Protein 1OZ9 (pdb70)

B-factor: mean 22.07, std 7.35, range [11.69, 67.22]

Secondary structure (DSSP, 8-state):
--EEEEEESS-SS-HHHHHHHHHHHHHHTT--SEEEEE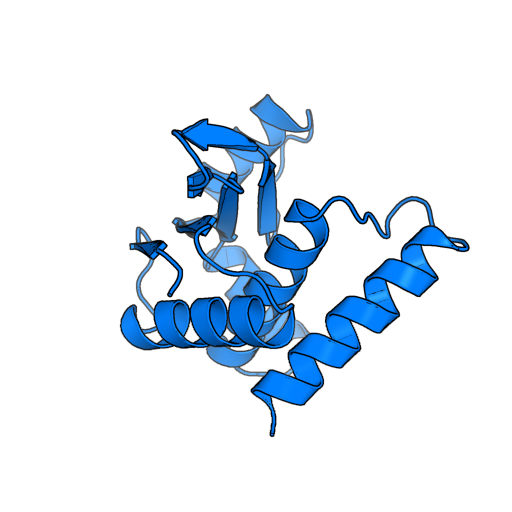EEE-HHHHHHHHHHHHS--S--SEEEEE---EETTEEEEEEEEEEHHHHHHHHHHHTS-HHHHHHHHHHHHHHHHTT--STT-HHHHHHHHHHHHHHHHHHH-

Radius of gyration: 14.47 Å; Cα contacts (8 Å, |Δi|>4): 247; chains: 1; bounding box: 37×35×36 Å

Nearest PDB structures (foldseek):
  1oz9-assembly1_A  TM=1.007E+00  e=1.872E-28  Aquifex aeolicus
  7y7o-assembly1_A  TM=8.730E-01  e=7.961E-13  Staphylococcus aureus subsp. aureus Mu50
  1xm5-assembly1_A  TM=8.490E-01  e=1.572E-11  Escherichia coli
  1tvi-assembly1_A  TM=6.461E-01  e=2.862E-09  Thermotoga maritima
  1xax-assembly1_A  TM=6.022E-01  e=2.686E-09  Haemophilus influenzae

Sequence (141 aa):
KNRVLVKLKKRKVRKDKIEKWAELALSALGLNNVELSVYITDDQEIRELNKTYRKKDKPTDVLSFPMGEEFGGYKILGDVVISQDTAERQARELGHSLEEEVKRLIVHGIVHLLGYDHEKGGEEEKKFRELENYVLSKLSK

InterPro domains:
  IPR002036 Endoribonuclease YbeY [MF_00009] (12-150)
  IPR002036 Endoribonuclease YbeY [PF02130] (16-146)
  IPR002036 Endoribonuclease YbeY [PTHR46986] (12-147)
  IPR002036 Endoribonuclease YbeY [TIGR00043] (17-147)
  IPR020549 Endoribonuclease YbeY, conserved site [PS01306] (115-125)
  IPR023091 Metalloprotease catalytic domain superfamily, predicted [G3DSA:3.40.390.30] (1-150)

CATH classification: 3.40.390.30

Structure (mmCIF, N/CA/C/O backbone):
data_1OZ9
#
_entry.id   1OZ9
#
_cell.length_a   58.018
_cell.length_b   58.018
_cell.length_c   110.255
_cell.angle_alpha   90.00
_cell.angle_beta   90.00
_cell.angle_gamma   90.00
#
_symmetry.space_group_name_H-M   'P 43 21 2'
#
loop_
_entity.id
_entity.type
_entity.pdbx_description
1 polymer 'Hypothetical protein AQ_1354'
2 water water
#
loop_
_atom_site.group_PDB
_atom_site.id
_atom_site.type_symbol
_atom_site.label_atom_id
_atom_site.label_alt_id
_atom_site.label_comp_id
_atom_site.label_asym_id
_atom_site.label_entity_id
_atom_site.label_seq_id
_atom_site.pdbx_PDB_ins_code
_atom_site.Cartn_x
_atom_site.Cartn_y
_atom_site.Cartn_z
_atom_site.occupancy
_atom_site.B_iso_or_equiv
_atom_site.auth_seq_id
_atom_site.auth_comp_id
_atom_site.auth_asym_id
_atom_site.auth_atom_id
_atom_site.pdbx_PDB_model_num
ATOM 1 N N . LYS A 1 8 ? 29.876 18.679 35.785 1.00 24.83 8 LYS A N 1
ATOM 2 C CA . LYS A 1 8 ? 30.358 19.812 36.660 1.00 25.18 8 LYS A CA 1
ATOM 3 C C . LYS A 1 8 ? 31.763 20.251 36.280 1.00 22.62 8 LYS A C 1
ATOM 4 O O . LYS A 1 8 ? 31.927 21.259 35.618 1.00 22.23 8 LYS A O 1
ATOM 10 N N . ASN A 1 9 ? 32.755 19.480 36.694 1.00 21.21 9 ASN A N 1
ATOM 11 C CA . ASN A 1 9 ? 34.142 19.698 36.287 1.00 19.79 9 ASN A CA 1
ATOM 12 C C . ASN A 1 9 ? 34.670 18.438 35.639 1.00 19.72 9 ASN A C 1
ATOM 13 O O . ASN A 1 9 ? 34.084 17.365 35.764 1.00 19.78 9 ASN A O 1
ATOM 18 N N . ARG A 1 10 ? 35.769 18.554 34.925 1.00 18.60 10 ARG A N 1
ATOM 19 C CA . ARG A 1 10 ? 36.274 17.360 34.243 1.00 18.61 10 ARG A CA 1
ATOM 20 C C . ARG A 1 10 ? 37.573 17.031 34.883 1.00 18.20 10 ARG A C 1
ATOM 21 O O . ARG A 1 10 ? 38.549 17.782 34.730 1.00 17.47 10 ARG A O 1
ATOM 29 N N . VAL A 1 11 ? 37.582 15.972 35.686 1.00 17.81 11 VAL A N 1
ATOM 30 C CA . VAL A 1 11 ? 38.805 15.553 36.347 1.00 18.22 11 VAL A CA 1
ATOM 31 C C . VAL A 1 11 ? 39.362 14.351 35.591 1.00 18.76 11 VAL A C 1
ATOM 32 O O . VAL A 1 11 ? 38.658 13.347 35.411 1.00 17.84 11 VAL A O 1
ATOM 36 N N . LEU A 1 12 ? 40.589 14.473 35.100 1.00 18.36 12 LEU A N 1
ATOM 37 C CA . LEU A 1 12 ? 41.247 13.417 34.327 1.00 19.10 12 LEU A CA 1
ATOM 38 C C . LEU A 1 12 ? 42.373 12.816 35.144 1.00 18.91 12 LEU A C 1
ATOM 39 O O . LEU A 1 12 ? 43.397 13.464 35.371 1.00 19.10 12 LEU A O 1
ATOM 44 N N . VAL A 1 13 ? 42.220 11.577 35.560 1.00 17.86 13 VAL A N 1
ATOM 45 C CA . VAL A 1 13 ? 43.241 10.991 36.407 1.00 18.44 13 VAL A CA 1
ATOM 46 C C . VAL A 1 13 ? 44.034 9.988 35.607 1.00 19.21 13 VAL A C 1
ATOM 47 O O . VAL A 1 13 ? 43.439 9.119 34.943 1.00 18.30 13 VAL A O 1
ATOM 51 N N . LYS A 1 14 ? 45.353 10.085 35.670 1.00 18.96 14 LYS A N 1
ATOM 52 C CA . LYS A 1 14 ? 46.209 9.110 34.971 1.00 21.23 14 LYS A CA 1
ATOM 53 C C . LYS A 1 14 ? 47.154 8.476 35.967 1.00 20.95 14 LYS A C 1
ATOM 54 O O . LYS A 1 14 ? 47.834 9.197 36.703 1.00 19.71 14 LYS A O 1
ATOM 60 N N . LEU A 1 15 ? 47.198 7.145 36.009 1.00 20.03 15 LEU A N 1
ATOM 61 C CA . LEU A 1 15 ? 48.049 6.473 36.998 1.00 20.77 15 LEU A CA 1
ATOM 62 C C . LEU A 1 15 ? 49.123 5.632 36.353 1.00 20.74 15 LEU A C 1
ATOM 63 O O . LEU A 1 15 ? 48.822 4.686 35.587 1.00 20.31 15 LEU A O 1
ATOM 68 N N . LYS A 1 16 ? 50.366 5.991 36.633 1.00 19.81 16 LYS A N 1
ATOM 69 C CA . LYS A 1 16 ? 51.497 5.129 36.300 1.00 20.33 16 LYS A CA 1
ATOM 70 C C . LYS A 1 16 ? 51.715 4.251 37.530 1.00 19.46 16 LYS A C 1
ATOM 71 O O . LYS A 1 16 ? 52.068 3.087 37.416 1.00 19.34 16 LYS A O 1
ATOM 77 N N . LYS A 1 17 ? 51.508 4.818 38.714 1.00 19.29 17 LYS A N 1
ATOM 78 C CA . LYS A 1 17 ? 51.618 4.073 39.979 1.00 18.42 17 LYS A CA 1
ATOM 79 C C . LYS A 1 17 ? 50.199 3.931 40.528 1.00 17.79 17 LYS A C 1
ATOM 80 O O . LYS A 1 17 ? 49.429 4.893 40.497 1.00 16.71 17 LYS A O 1
ATOM 86 N N . ARG A 1 18 ? 49.847 2.732 40.993 1.00 17.14 18 ARG A N 1
ATOM 87 C CA . ARG A 1 18 ? 48.449 2.393 41.232 1.00 16.84 18 ARG A CA 1
ATOM 88 C C . ARG A 1 18 ? 47.996 1.879 42.582 1.00 17.33 18 ARG A C 1
ATOM 89 O O . ARG A 1 18 ? 46.971 1.179 42.657 1.00 16.11 18 ARG A O 1
ATOM 97 N N . LYS A 1 19 ? 48.740 2.202 43.640 1.00 17.20 19 LYS A N 1
ATOM 98 C CA . LYS A 1 19 ? 48.404 1.712 44.965 1.00 17.47 19 LYS A CA 1
ATOM 99 C C . LYS A 1 19 ? 47.121 2.332 45.514 1.00 17.60 19 LYS A C 1
ATOM 100 O O . LYS A 1 19 ? 46.416 1.708 46.309 1.00 18.37 19 LYS A O 1
ATOM 106 N N . VAL A 1 20 ? 46.809 3.535 45.060 1.00 16.73 20 VAL A N 1
ATOM 107 C CA . VAL A 1 20 ? 45.583 4.225 45.440 1.00 16.78 20 VAL A CA 1
ATOM 108 C C . VAL A 1 20 ? 44.580 4.161 44.282 1.00 16.36 20 VAL A C 1
ATOM 109 O O . VAL A 1 20 ? 44.908 4.468 43.122 1.00 15.36 20 VAL A O 1
ATOM 113 N N . ARG A 1 21 ? 43.358 3.764 44.598 1.00 15.48 21 ARG A N 1
ATOM 114 C CA . ARG A 1 21 ? 42.306 3.638 43.607 1.00 15.43 21 ARG A CA 1
ATOM 115 C C . ARG A 1 21 ? 42.029 4.887 42.770 1.00 15.24 21 ARG A C 1
ATOM 116 O O . ARG A 1 21 ? 41.953 6.003 43.281 1.00 14.22 21 ARG A O 1
ATOM 124 N N . LYS A 1 22 ? 41.844 4.681 41.473 1.00 14.27 22 LYS A N 1
ATOM 125 C CA . LYS A 1 22 ? 41.589 5.790 40.568 1.00 15.37 22 LYS A CA 1
ATOM 126 C C . LYS A 1 22 ? 40.338 6.582 40.940 1.00 15.78 22 LYS A C 1
ATOM 127 O O . LYS A 1 22 ? 40.326 7.814 40.865 1.00 14.56 22 LYS A O 1
ATOM 133 N N . ASP A 1 23 ? 39.276 5.856 41.292 1.00 16.82 23 ASP A N 1
ATOM 134 C CA . ASP A 1 23 ? 38.025 6.522 41.642 1.00 17.46 23 ASP A CA 1
ATOM 135 C C . ASP A 1 23 ? 38.133 7.349 42.916 1.00 17.46 23 ASP A C 1
ATOM 136 O O . ASP A 1 23 ? 37.419 8.348 43.071 1.00 16.63 23 ASP A O 1
ATOM 141 N N . LYS A 1 24 ? 39.018 6.962 43.825 1.00 17.25 24 LYS A N 1
ATOM 142 C CA . LYS A 1 24 ? 39.188 7.753 45.050 1.00 17.93 24 LYS A CA 1
ATOM 143 C C . LYS A 1 24 ? 39.902 9.073 44.737 1.00 18.42 24 LYS A C 1
ATOM 144 O O . LYS A 1 24 ? 39.538 10.133 45.257 1.00 17.96 24 LYS A O 1
ATOM 150 N N . ILE A 1 25 ? 40.935 8.994 43.902 1.00 17.47 25 ILE A N 1
ATOM 151 C CA . ILE A 1 25 ? 41.664 10.169 43.519 1.00 17.38 25 ILE A CA 1
ATOM 152 C C . ILE A 1 25 ? 40.707 11.087 42.773 1.00 17.56 25 ILE A C 1
ATOM 153 O O . ILE A 1 25 ? 40.705 12.318 42.985 1.00 16.72 25 ILE A O 1
ATOM 158 N N . GLU A 1 26 ? 39.901 10.511 41.890 1.00 17.09 26 GLU A N 1
ATOM 159 C CA . GLU A 1 26 ? 38.973 11.330 41.114 1.00 18.57 26 GLU A CA 1
ATOM 160 C C . GLU A 1 26 ? 37.985 12.065 42.034 1.00 18.49 26 GLU A C 1
ATOM 161 O O . GLU A 1 26 ? 37.750 13.283 41.869 1.00 17.82 26 GLU A O 1
ATOM 167 N N . LYS A 1 27 ? 37.400 11.320 42.978 1.00 18.52 27 LYS A N 1
ATOM 168 C CA . LYS A 1 27 ? 36.462 11.863 43.959 1.00 19.24 27 LYS A CA 1
ATOM 169 C C . LYS A 1 27 ? 37.082 12.987 44.830 1.00 19.43 27 LYS A C 1
ATOM 170 O O . LYS A 1 27 ? 36.457 14.048 44.968 1.00 18.64 27 LYS A O 1
ATOM 176 N N . TRP A 1 28 ? 38.277 12.773 45.395 1.00 17.96 28 TRP A N 1
ATOM 177 C CA . TRP A 1 28 ? 38.947 13.815 46.187 1.00 17.82 28 TRP A CA 1
ATOM 178 C C . TRP A 1 28 ? 39.125 15.078 45.349 1.00 18.39 28 TRP A C 1
ATOM 179 O O . TRP A 1 28 ? 38.847 16.186 45.807 1.00 18.06 28 TRP A O 1
ATOM 190 N N . ALA A 1 29 ? 39.595 14.893 44.119 1.00 17.87 29 ALA A N 1
ATOM 191 C CA . ALA A 1 29 ? 39.807 16.027 43.229 1.00 18.74 29 ALA A CA 1
ATOM 192 C C . ALA A 1 29 ? 38.483 16.750 42.921 1.00 19.17 29 ALA A C 1
ATOM 193 O O . ALA A 1 29 ? 38.439 17.998 42.971 1.00 18.65 29 ALA A O 1
ATOM 195 N N . GLU A 1 30 ? 37.425 15.993 42.619 1.00 18.05 30 GLU A N 1
ATOM 196 C CA . GLU A 1 30 ? 36.117 16.603 42.352 1.00 19.26 30 GLU A CA 1
ATOM 197 C C . GLU A 1 30 ? 35.565 17.316 43.592 1.00 18.17 30 GLU A C 1
ATOM 198 O O . GLU A 1 30 ? 35.016 18.440 43.483 1.00 18.43 30 GLU A O 1
ATOM 204 N N . LEU A 1 31 ? 35.739 16.707 44.765 1.00 15.33 31 LEU A N 1
ATOM 205 C CA . LEU A 1 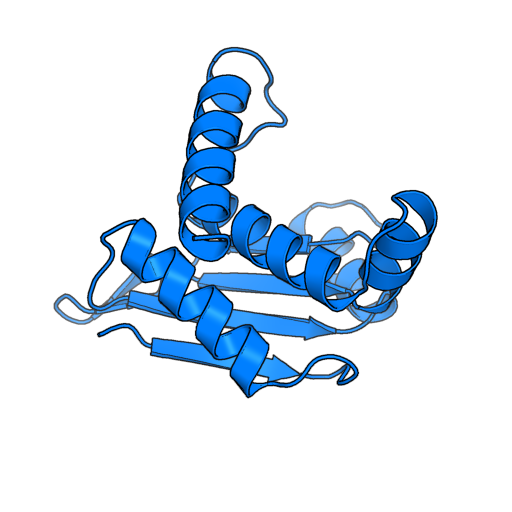31 ? 35.266 17.336 45.978 1.00 15.09 31 LEU A CA 1
ATOM 206 C C . LEU A 1 31 ? 36.045 18.626 46.266 1.00 14.79 31 LEU A C 1
ATOM 207 O O . LEU A 1 31 ? 35.474 19.587 46.752 1.00 14.56 31 LEU A O 1
ATOM 212 N N . ALA A 1 32 ? 37.346 18.609 46.025 1.00 14.92 32 ALA A N 1
ATOM 213 C CA . ALA A 1 32 ? 38.171 19.817 46.239 1.00 16.37 32 ALA A CA 1
ATOM 214 C C . ALA A 1 32 ? 37.727 20.952 45.295 1.00 17.21 32 ALA A C 1
ATOM 215 O O . ALA A 1 32 ? 37.563 22.098 45.727 1.00 17.29 32 ALA A O 1
ATOM 217 N N . LEU A 1 33 ? 37.531 20.625 44.017 1.00 16.84 33 LEU A N 1
ATOM 218 C CA . LEU A 1 33 ? 37.083 21.629 43.055 1.00 17.21 33 LEU A CA 1
ATOM 219 C C . LEU A 1 33 ? 35.739 22.196 43.456 1.00 17.40 33 LEU A C 1
ATOM 220 O O . LEU A 1 33 ? 35.530 23.421 43.383 1.00 17.11 33 LEU A O 1
ATOM 225 N N . SER A 1 34 ? 34.837 21.329 43.922 1.00 16.87 34 SER A N 1
ATOM 226 C CA . SER A 1 34 ? 33.537 21.774 44.397 1.00 17.32 34 SER A CA 1
ATOM 227 C C . SER A 1 34 ? 33.629 22.627 45.667 1.00 16.77 34 SER A C 1
ATOM 228 O O . SER A 1 34 ? 32.890 23.600 45.818 1.00 15.91 34 SER A O 1
ATOM 231 N N . ALA A 1 35 ? 34.528 22.290 46.582 1.00 15.93 35 ALA A N 1
ATOM 232 C CA . ALA A 1 35 ? 34.650 23.076 47.814 1.00 15.17 35 ALA A CA 1
ATOM 233 C C . ALA A 1 35 ? 35.200 24.442 47.439 1.00 15.31 35 ALA A C 1
ATOM 234 O O . ALA A 1 35 ? 34.925 25.448 48.096 1.00 14.84 35 ALA A O 1
ATOM 236 N N . LEU A 1 36 ? 35.941 24.480 46.339 1.00 15.23 36 LEU A N 1
ATOM 237 C CA . LEU A 1 36 ? 36.502 25.734 45.877 1.00 16.72 36 LEU A CA 1
ATOM 238 C C . LEU A 1 36 ? 35.513 26.568 45.016 1.00 17.35 36 LEU A C 1
ATOM 239 O O . LEU A 1 36 ? 35.847 27.658 44.565 1.00 16.79 36 LEU A O 1
ATOM 244 N N . GLY A 1 37 ? 34.321 26.024 44.767 1.00 17.10 37 GLY A N 1
ATOM 245 C CA . GLY A 1 37 ? 33.291 26.732 44.015 1.00 16.63 37 GLY A CA 1
ATOM 246 C C . GLY A 1 37 ? 33.543 26.794 42.513 1.00 16.34 37 GLY A C 1
ATOM 247 O O . GLY A 1 37 ? 32.931 27.598 41.828 1.00 15.80 37 GLY A O 1
ATOM 248 N N . LEU A 1 38 ? 34.417 25.938 42.000 1.00 16.27 38 LEU A N 1
ATOM 249 C CA . LEU A 1 38 ? 34.778 25.985 40.585 1.00 16.51 38 LEU A CA 1
ATOM 250 C C . LEU A 1 38 ? 33.798 25.184 39.775 1.00 17.47 38 LEU A C 1
ATOM 251 O O . LEU A 1 38 ? 33.360 24.132 40.224 1.00 16.29 38 LEU A O 1
ATOM 256 N N . ASN A 1 39 ? 33.474 25.680 38.583 1.00 17.58 39 ASN A N 1
ATOM 257 C CA . ASN A 1 39 ? 32.541 25.003 37.699 1.00 19.48 39 ASN A CA 1
ATOM 258 C C . ASN A 1 39 ? 33.103 25.035 36.279 1.00 18.51 39 ASN A C 1
ATOM 259 O O . ASN A 1 39 ? 33.729 26.016 35.863 1.00 18.70 39 ASN A O 1
ATOM 264 N N . ASN A 1 40 ? 32.878 23.980 35.522 1.00 18.99 40 ASN A N 1
ATOM 265 C CA . ASN A 1 40 ? 33.364 23.943 34.159 1.00 19.65 40 ASN A CA 1
ATOM 266 C C . ASN A 1 40 ? 34.861 24.119 33.940 1.00 18.46 40 ASN A C 1
ATOM 267 O O . ASN A 1 40 ? 35.257 24.834 33.010 1.00 18.16 40 ASN A O 1
ATOM 272 N N . VAL A 1 41 ? 35.681 23.499 34.778 1.00 17.09 41 VAL A N 1
ATOM 273 C CA . VAL A 1 41 ? 37.099 23.544 34.570 1.00 17.34 41 VAL A CA 1
ATOM 274 C C . VAL A 1 41 ? 37.612 22.137 34.386 1.00 16.95 41 VAL A C 1
ATOM 275 O O . VAL A 1 41 ? 36.938 21.164 34.746 1.00 17.16 41 VAL A O 1
ATOM 279 N N . GLU A 1 42 ? 38.798 22.029 33.811 1.00 16.54 42 GLU A N 1
ATOM 280 C CA . GLU A 1 42 ? 39.448 20.735 33.611 1.00 17.43 42 GLU A CA 1
ATOM 281 C C . GLU A 1 42 ? 40.685 20.643 34.483 1.00 17.92 42 GLU A C 1
ATOM 282 O O . GLU A 1 42 ? 41.452 21.603 34.583 1.00 19.02 42 GLU A O 1
ATOM 288 N N . LEU A 1 43 ? 40.873 19.507 35.139 1.00 18.03 43 LEU A N 1
ATOM 289 C CA . LEU A 1 43 ? 42.033 19.317 36.001 1.00 18.98 43 LEU A CA 1
ATOM 290 C C . LEU A 1 43 ? 42.579 17.943 35.695 1.00 19.22 43 LEU A C 1
ATOM 291 O O . LEU A 1 43 ? 41.800 16.987 35.667 1.00 20.04 43 LEU A O 1
ATOM 296 N N . SER A 1 44 ? 43.889 17.835 35.473 1.00 18.52 44 SER A N 1
ATOM 297 C CA . SER A 1 44 ? 44.498 16.527 35.289 1.00 18.72 44 SER A CA 1
ATOM 298 C C . SER A 1 44 ? 45.322 16.175 36.528 1.00 18.73 44 SER A C 1
ATOM 299 O O . SER A 1 44 ? 46.017 17.040 37.080 1.00 17.70 44 SER A O 1
ATOM 302 N N . VAL A 1 45 ? 45.203 14.925 36.982 1.00 18.07 45 VAL A N 1
ATOM 303 C CA . VAL A 1 45 ? 45.995 14.465 38.117 1.00 18.78 45 VAL A CA 1
ATOM 304 C C . VAL A 1 45 ? 46.825 13.264 37.666 1.00 18.73 45 VAL A C 1
ATOM 305 O O . VAL A 1 45 ? 46.266 12.289 37.114 1.00 18.81 45 VAL A O 1
ATOM 309 N N . TYR A 1 46 ? 48.146 13.313 37.852 1.00 17.26 46 TYR A N 1
ATOM 310 C CA . TYR A 1 46 ? 48.992 12.191 37.420 1.00 18.93 46 TYR A CA 1
ATOM 311 C C . TYR A 1 46 ? 49.680 11.608 38.642 1.00 18.78 46 TYR A C 1
ATOM 312 O O . TYR A 1 46 ? 50.286 12.356 39.410 1.00 17.73 46 TYR A O 1
ATOM 321 N N . ILE A 1 47 ? 49.563 10.300 38.855 1.00 17.01 47 ILE A N 1
ATOM 322 C CA . ILE A 1 47 ? 50.309 9.669 39.953 1.00 17.93 47 ILE A CA 1
ATOM 323 C C . ILE A 1 47 ? 51.454 8.879 39.317 1.00 17.11 47 ILE A C 1
ATOM 324 O O . ILE A 1 47 ? 51.225 7.901 38.582 1.00 17.45 47 ILE A O 1
ATOM 329 N N . THR A 1 48 ? 52.688 9.293 39.586 1.00 16.40 48 THR A N 1
ATOM 330 C CA . THR A 1 48 ? 53.822 8.664 38.938 1.00 16.58 48 THR A CA 1
ATOM 331 C C . THR A 1 48 ? 54.893 8.276 39.946 1.00 17.17 48 THR A C 1
ATOM 332 O O . THR A 1 48 ? 54.576 8.080 41.129 1.00 16.81 48 THR A O 1
ATOM 336 N N . ASP A 1 49 ? 56.133 8.138 39.489 1.00 17.52 49 ASP A N 1
ATOM 337 C CA . ASP A 1 49 ? 57.234 7.689 40.356 1.00 17.52 49 ASP A CA 1
ATOM 338 C C . ASP A 1 49 ? 58.311 8.752 40.537 1.00 17.38 49 ASP A C 1
ATOM 339 O O . ASP A 1 49 ? 58.252 9.814 39.928 1.00 16.12 49 ASP A O 1
ATOM 344 N N . ASP A 1 50 ? 59.310 8.452 41.359 1.00 17.37 50 ASP A N 1
ATOM 345 C CA . ASP A 1 50 ? 60.373 9.415 41.642 1.00 18.26 50 ASP A CA 1
ATOM 346 C C . ASP A 1 50 ? 61.193 9.794 40.416 1.00 18.88 50 ASP A C 1
ATOM 347 O O . ASP A 1 50 ? 61.613 10.955 40.275 1.00 17.99 50 ASP A O 1
ATOM 352 N N . GLN A 1 51 ? 61.429 8.827 39.529 1.00 19.11 51 GLN A N 1
ATOM 353 C CA . GLN A 1 51 ? 62.221 9.114 38.345 1.00 20.45 51 GLN A CA 1
ATOM 354 C C . GLN A 1 51 ? 61.512 10.121 37.427 1.00 20.18 51 GLN A C 1
ATOM 355 O O . GLN A 1 51 ? 62.122 11.063 36.926 1.00 19.74 51 GLN A O 1
ATOM 361 N N . GLU A 1 52 ? 60.218 9.949 37.227 1.00 19.91 52 GLU A N 1
ATOM 362 C CA . GLU A 1 52 ? 59.531 10.875 36.347 1.00 20.48 52 GLU A CA 1
ATOM 363 C C . GLU A 1 52 ? 59.396 12.252 36.975 1.00 19.56 52 GLU A C 1
ATOM 364 O O . GLU A 1 52 ? 59.613 13.271 36.310 1.00 19.64 52 GLU A O 1
ATOM 370 N N . ILE A 1 53 ? 59.063 12.302 38.257 1.00 18.40 53 ILE A N 1
ATOM 371 C CA . ILE A 1 53 ? 58.908 13.609 38.872 1.00 17.98 53 ILE A CA 1
ATOM 372 C C . ILE A 1 53 ? 60.255 14.338 38.916 1.00 17.53 53 ILE A C 1
ATOM 373 O O . ILE A 1 53 ? 60.324 15.558 38.806 1.00 16.71 53 ILE A O 1
ATOM 378 N N . ARG A 1 54 ? 61.338 13.579 38.964 1.00 17.66 54 ARG A N 1
ATOM 379 C CA . ARG A 1 54 ? 62.647 14.203 38.982 1.00 18.04 54 ARG A CA 1
ATOM 380 C C . ARG A 1 54 ? 62.924 14.906 37.654 1.00 18.18 54 ARG A C 1
ATOM 381 O O . ARG A 1 54 ? 63.399 16.049 37.634 1.00 18.68 54 ARG A O 1
ATOM 389 N N . GLU A 1 55 ? 62.633 14.239 36.541 1.00 18.02 55 GLU A N 1
ATOM 390 C CA . GLU A 1 55 ? 62.845 14.866 35.242 1.00 18.18 55 GLU A CA 1
ATOM 391 C C . GLU A 1 55 ? 62.016 16.142 35.185 1.00 17.22 55 GLU A C 1
ATOM 392 O O . GLU A 1 55 ? 62.483 17.167 34.705 1.00 17.16 55 GLU A O 1
ATOM 398 N N . LEU A 1 56 ? 60.787 16.071 35.678 1.00 17.10 56 LEU A N 1
ATOM 399 C CA . LEU A 1 56 ? 59.899 17.233 35.666 1.00 16.82 56 LEU A CA 1
ATOM 400 C C . LEU A 1 56 ? 60.460 18.385 36.505 1.00 17.25 56 LEU A C 1
ATOM 401 O O . LEU A 1 56 ? 60.485 19.547 36.061 1.00 17.08 56 LEU A O 1
ATOM 406 N N . ASN A 1 57 ? 60.927 18.052 37.707 1.00 16.74 57 ASN A N 1
ATOM 407 C CA . ASN A 1 57 ? 61.501 19.027 38.624 1.00 16.31 57 ASN A CA 1
ATOM 408 C C . ASN A 1 57 ? 62.715 19.688 37.997 1.00 16.44 57 ASN A C 1
ATOM 409 O O . ASN A 1 57 ? 62.922 20.895 38.121 1.00 16.47 57 ASN A O 1
ATOM 414 N N . LYS A 1 58 ? 63.527 18.888 37.309 1.00 16.61 58 LYS A N 1
ATOM 415 C CA . LYS A 1 58 ? 64.705 19.419 36.640 1.00 16.45 58 LYS A CA 1
ATOM 416 C C . LYS A 1 58 ? 64.322 20.343 35.498 1.00 16.71 58 LYS A C 1
ATOM 417 O O . LYS A 1 58 ? 64.838 21.455 35.369 1.00 16.39 58 LYS A O 1
ATOM 423 N N . THR A 1 59 ? 63.421 19.870 34.651 1.00 16.62 59 THR A N 1
ATOM 424 C CA . THR A 1 59 ? 63.039 20.621 33.465 1.00 17.23 59 THR A CA 1
ATOM 425 C C . THR A 1 59 ? 62.302 21.921 33.798 1.00 17.79 59 THR A C 1
ATOM 426 O O . THR A 1 59 ? 62.619 22.997 33.258 1.00 17.22 59 THR A O 1
ATOM 430 N N . TYR A 1 60 ? 61.354 21.823 34.719 1.00 17.81 60 TYR A N 1
ATOM 431 C CA . TYR A 1 60 ? 60.480 22.945 35.040 1.00 20.01 60 TYR A CA 1
ATOM 432 C C . TYR A 1 60 ? 60.831 23.805 36.261 1.00 20.73 60 TYR A C 1
ATOM 433 O O . TYR A 1 60 ? 60.255 24.881 36.449 1.00 21.67 60 TYR A O 1
ATOM 442 N N . ARG A 1 61 ? 61.725 23.333 37.113 1.00 21.13 61 ARG A N 1
ATOM 443 C CA . ARG A 1 61 ? 62.037 24.099 38.308 1.00 22.09 61 ARG A CA 1
ATOM 444 C C . ARG A 1 61 ? 63.530 24.187 38.514 1.00 21.63 61 ARG A C 1
ATOM 445 O O . ARG A 1 61 ? 63.993 24.776 39.474 1.00 21.34 61 ARG A O 1
ATOM 453 N N . LYS A 1 62 ? 64.270 23.589 37.597 1.00 21.68 62 LYS A N 1
ATOM 454 C CA . LYS A 1 62 ? 65.714 23.563 37.680 1.00 22.18 62 LYS A CA 1
ATOM 455 C C . LYS A 1 62 ? 66.177 22.993 39.016 1.00 22.45 62 LYS A C 1
ATOM 456 O O . LYS A 1 62 ? 67.126 23.485 39.613 1.00 22.15 62 LYS A O 1
ATOM 462 N N . LYS A 1 63 ? 65.499 21.946 39.473 1.00 22.42 63 LYS A N 1
ATOM 463 C CA . LYS A 1 63 ? 65.885 21.249 40.697 1.00 22.74 63 LYS A CA 1
ATOM 464 C C . LYS A 1 63 ? 65.989 19.761 40.387 1.00 22.14 63 LYS A C 1
ATOM 465 O O . LYS A 1 63 ? 64.978 19.057 40.254 1.00 20.92 63 LYS A O 1
ATOM 471 N N . ASP A 1 64 ? 67.222 19.293 40.259 1.00 21.26 64 ASP A N 1
ATOM 472 C CA . ASP A 1 64 ? 67.487 17.905 39.894 1.00 21.19 64 ASP A CA 1
ATOM 473 C C . ASP A 1 64 ? 67.345 16.957 41.075 1.00 20.92 64 ASP A C 1
ATOM 474 O O . ASP A 1 64 ? 68.328 16.470 41.621 1.00 20.42 64 ASP A O 1
ATOM 479 N N . LYS A 1 65 ? 66.101 16.702 41.459 1.00 20.92 65 LYS A N 1
ATOM 480 C CA . LYS A 1 65 ? 65.804 15.785 42.538 1.00 21.04 65 LYS A CA 1
ATOM 481 C C . LYS A 1 65 ? 64.312 15.476 42.522 1.00 20.33 65 LYS A C 1
ATOM 482 O O . LYS A 1 65 ? 63.521 16.217 41.935 1.00 20.25 65 LYS A O 1
ATOM 488 N N . PRO A 1 66 ? 63.929 14.377 43.152 1.00 19.55 66 PRO A N 1
ATOM 489 C CA . PRO A 1 66 ? 62.512 14.013 43.238 1.00 19.19 66 PRO A CA 1
ATOM 490 C C . PRO A 1 66 ? 61.827 14.944 44.219 1.00 18.38 66 PRO A C 1
ATOM 491 O O . PRO A 1 66 ? 62.520 15.656 44.953 1.00 17.56 66 PRO A O 1
ATOM 495 N N . THR A 1 67 ? 60.502 14.961 44.201 1.00 17.20 67 THR A N 1
ATOM 496 C CA . THR A 1 67 ? 59.724 15.738 45.153 1.00 17.27 67 THR A CA 1
ATOM 497 C C . THR A 1 67 ? 58.354 15.082 45.305 1.00 16.89 67 THR A C 1
ATOM 498 O O . THR A 1 67 ? 58.078 14.070 44.644 1.00 17.56 67 THR A O 1
ATOM 502 N N . ASP A 1 68 ? 57.501 15.598 46.180 1.00 16.54 68 ASP A N 1
ATOM 503 C CA . ASP A 1 68 ? 56.183 14.974 46.368 1.00 16.73 68 ASP A CA 1
ATOM 504 C C . ASP A 1 68 ? 55.110 15.391 45.350 1.00 17.09 68 ASP A C 1
ATOM 505 O O . ASP A 1 68 ? 54.341 14.544 44.824 1.00 15.83 68 ASP A O 1
ATOM 510 N N . VAL A 1 69 ? 55.041 16.682 45.056 1.00 16.27 69 VAL A N 1
ATOM 511 C CA . VAL A 1 69 ? 54.005 17.130 44.133 1.00 16.26 69 VAL A CA 1
ATOM 512 C C . VAL A 1 69 ? 54.485 18.352 43.338 1.00 16.71 69 VAL A C 1
ATOM 513 O O . VAL A 1 69 ? 55.183 19.215 43.872 1.00 16.66 69 VAL A O 1
ATOM 517 N N . LEU A 1 70 ? 54.095 18.424 42.071 1.00 15.03 70 LEU A N 1
ATOM 518 C CA . LEU A 1 70 ? 54.355 19.596 41.264 1.00 16.27 70 LEU A CA 1
ATOM 519 C C . LEU A 1 70 ? 53.051 20.004 40.590 1.00 16.68 70 LEU A C 1
ATOM 520 O O . LEU A 1 70 ? 52.242 19.141 40.222 1.00 17.18 70 LEU A O 1
ATOM 525 N N . SER A 1 71 ? 52.826 21.300 40.434 1.00 17.05 71 SER A N 1
ATOM 526 C CA . SER A 1 71 ? 51.621 21.740 39.732 1.00 19.22 71 SER A CA 1
ATOM 527 C C . SER A 1 71 ? 51.989 22.567 38.495 1.00 19.28 71 SER A C 1
ATOM 528 O O . SER A 1 71 ? 52.902 23.409 38.552 1.00 19.44 71 SER A O 1
ATOM 531 N N . PHE A 1 72 ? 51.284 22.353 37.382 1.00 18.34 72 PHE A N 1
ATOM 532 C CA . PHE A 1 72 ? 51.610 23.022 36.121 1.00 19.18 72 PHE A CA 1
ATOM 533 C C . PHE A 1 72 ? 50.390 23.735 35.544 1.00 20.42 72 PHE A C 1
ATOM 534 O O . PHE A 1 72 ? 49.516 23.079 34.994 1.00 19.79 72 PHE A O 1
ATOM 542 N N . PRO A 1 73 ? 50.312 25.058 35.667 1.00 21.27 73 PRO A N 1
ATOM 543 C CA . PRO A 1 73 ? 49.169 25.800 35.112 1.00 21.71 73 PRO A CA 1
ATOM 544 C C . PRO A 1 73 ? 49.158 25.818 33.605 1.00 21.89 73 PRO A C 1
ATOM 545 O O . PRO A 1 73 ? 50.207 25.913 32.965 1.00 21.35 73 PRO A O 1
ATOM 549 N N . MET A 1 74 ? 47.959 25.722 33.036 1.00 21.97 74 MET A N 1
ATOM 550 C CA . MET A 1 74 ? 47.772 25.804 31.607 1.00 22.38 74 MET A CA 1
ATOM 551 C C . MET A 1 74 ? 46.970 27.094 31.432 1.00 23.12 74 MET A C 1
ATOM 552 O O . MET A 1 74 ? 47.540 28.195 31.243 1.00 23.07 74 MET A O 1
ATOM 557 N N . GLY A 1 75 ? 45.648 26.973 31.506 1.00 21.96 75 GLY A N 1
ATOM 558 C CA . GLY A 1 75 ? 44.807 28.162 31.534 1.00 21.65 75 GLY A CA 1
ATOM 559 C C . GLY A 1 75 ? 44.008 28.456 30.286 1.00 19.96 75 GLY A C 1
ATOM 560 O O . GLY A 1 75 ? 43.162 29.339 30.308 1.00 20.49 75 GLY A O 1
ATOM 561 N N . GLU A 1 76 ? 44.270 27.739 29.202 1.00 19.25 76 GLU A N 1
ATOM 562 C CA . GLU A 1 76 ? 43.563 28.011 27.952 1.00 18.57 76 GLU A CA 1
ATOM 563 C C . GLU A 1 76 ? 42.062 27.885 28.179 1.00 16.75 76 GLU A C 1
ATOM 564 O O . GLU A 1 76 ? 41.626 27.055 28.964 1.00 15.76 76 GLU A O 1
ATOM 570 N N . GLU A 1 77 ? 41.276 28.709 27.505 1.00 15.10 77 GLU A N 1
ATOM 571 C CA . GLU A 1 77 ? 39.815 28.674 27.640 1.00 15.61 77 GLU A CA 1
ATOM 572 C C . GLU A 1 77 ? 39.184 28.342 26.305 1.00 15.28 77 GLU A C 1
ATOM 573 O O . GLU A 1 77 ? 39.689 28.785 25.284 1.00 15.32 77 GLU A O 1
ATOM 579 N N . PHE A 1 78 ? 38.069 27.607 26.320 1.00 14.55 78 PHE A N 1
ATOM 580 C CA . PHE A 1 78 ? 37.283 27.365 25.108 1.00 15.78 78 PHE A CA 1
ATOM 581 C C . PHE A 1 78 ? 35.845 27.708 25.456 1.00 15.59 78 PHE A C 1
ATOM 582 O O . PHE A 1 78 ? 35.189 26.963 26.168 1.00 15.65 78 PHE A O 1
ATOM 590 N N . GLY A 1 79 ? 35.381 28.868 25.019 1.00 17.19 79 GLY A N 1
ATOM 591 C CA . GLY A 1 79 ? 34.044 29.343 25.348 1.00 18.87 79 GLY A CA 1
ATOM 592 C C . GLY A 1 79 ? 33.580 29.069 26.781 1.00 19.69 79 GLY A C 1
ATOM 593 O O . GLY A 1 79 ? 32.565 28.409 27.007 1.00 22.99 79 GLY A O 1
ATOM 594 N N . GLY A 1 80 ? 34.272 29.539 27.781 1.00 18.84 80 GLY A N 1
ATOM 595 C CA . GLY A 1 80 ? 33.725 29.244 29.098 1.00 19.41 80 GLY A CA 1
ATOM 596 C C . GLY A 1 80 ? 34.248 28.014 29.818 1.00 18.17 80 GLY A C 1
ATOM 597 O O . GLY A 1 80 ? 34.177 27.933 31.048 1.00 19.49 80 GLY A O 1
ATOM 598 N N . TYR A 1 81 ? 34.761 27.041 29.079 1.00 16.06 81 TYR A N 1
ATOM 599 C CA . TYR A 1 81 ? 35.401 25.868 29.693 1.00 15.55 81 TYR A CA 1
ATOM 600 C C . TYR A 1 81 ? 36.839 26.277 29.867 1.00 15.23 81 TYR A C 1
ATOM 601 O O . TYR A 1 81 ? 37.417 26.777 28.924 1.00 16.30 81 TYR A O 1
ATOM 610 N N . LYS A 1 82 ? 37.426 26.097 31.041 1.00 15.48 82 LYS A N 1
ATOM 611 C CA . LYS A 1 82 ? 38.813 26.530 31.250 1.00 16.85 82 LYS A CA 1
ATOM 612 C C . LYS A 1 82 ? 39.684 25.374 31.773 1.00 16.88 82 LYS A C 1
ATOM 613 O O . LYS A 1 82 ? 39.271 24.652 32.676 1.00 17.06 82 LYS A O 1
ATOM 619 N N . ILE A 1 83 ? 40.847 25.183 31.161 1.00 16.42 83 ILE A N 1
ATOM 620 C CA . ILE A 1 83 ? 41.790 24.134 31.567 1.00 16.93 83 ILE A CA 1
ATOM 621 C C . ILE A 1 83 ? 42.698 24.686 32.651 1.00 18.16 83 ILE A C 1
ATOM 622 O O . ILE A 1 83 ? 43.481 25.627 32.402 1.00 18.46 83 ILE A O 1
ATOM 627 N N . LEU A 1 84 ? 42.564 24.159 33.857 1.00 17.52 84 LEU A N 1
ATOM 628 C CA . LEU A 1 84 ? 43.324 24.687 34.988 1.00 19.24 84 LEU A CA 1
ATOM 629 C C . LEU A 1 84 ? 44.757 24.234 34.904 1.00 19.77 84 LEU A C 1
ATOM 630 O O . LEU A 1 84 ? 45.693 25.037 35.095 1.00 19.02 84 LEU A O 1
ATOM 635 N N . GLY A 1 85 ? 44.937 22.949 34.598 1.00 18.69 85 GLY A N 1
ATOM 636 C CA . GLY A 1 85 ? 46.269 22.428 34.403 1.00 19.53 85 GLY A CA 1
ATOM 637 C C . GLY A 1 85 ? 46.471 21.096 35.088 1.00 19.88 85 GLY A C 1
ATOM 638 O O . GLY A 1 85 ? 45.499 20.363 35.348 1.00 19.89 85 GLY A O 1
ATOM 639 N N . ASP A 1 86 ? 47.728 20.788 35.383 1.00 19.28 86 ASP A N 1
ATOM 640 C CA . ASP A 1 86 ? 48.070 19.470 35.907 1.00 19.27 86 ASP A CA 1
ATOM 641 C C . ASP A 1 86 ? 48.633 19.470 37.310 1.00 18.06 86 ASP A C 1
ATOM 642 O O . ASP A 1 86 ? 49.386 20.362 37.676 1.00 16.34 86 ASP A O 1
ATOM 647 N N . VAL A 1 87 ? 48.328 18.405 38.038 1.00 17.44 87 VAL A N 1
ATOM 648 C CA . VAL A 1 87 ? 48.955 18.143 39.345 1.00 17.54 87 VAL A CA 1
ATOM 649 C C . VAL A 1 87 ? 49.630 16.788 39.196 1.00 17.40 87 VAL A C 1
ATOM 650 O O . VAL A 1 87 ? 48.982 15.823 38.785 1.00 18.14 87 VAL A O 1
ATOM 654 N N . VAL A 1 88 ? 50.925 16.714 39.501 1.00 17.03 88 VAL A N 1
ATOM 655 C CA . VAL A 1 88 ? 51.674 15.469 39.345 1.00 15.58 88 VAL A CA 1
ATOM 656 C C . VAL A 1 88 ? 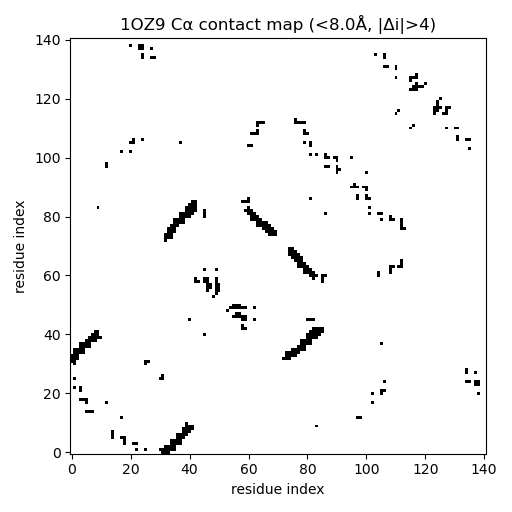52.247 15.102 40.720 1.00 16.75 88 VAL A C 1
ATOM 657 O O . VAL A 1 88 ? 52.962 15.921 41.319 1.00 15.88 88 VAL A O 1
ATOM 661 N N . ILE A 1 89 ? 51.982 13.863 41.179 1.00 15.96 89 ILE A N 1
ATOM 662 C CA . ILE A 1 89 ? 52.391 13.407 42.496 1.00 16.15 89 ILE A CA 1
ATOM 663 C C . ILE A 1 89 ? 53.232 12.150 42.367 1.00 16.07 89 ILE A C 1
ATOM 664 O O . ILE A 1 89 ? 52.915 11.282 41.555 1.00 16.91 89 ILE A O 1
ATOM 669 N N . SER A 1 90 ? 54.290 12.044 43.149 1.00 15.99 90 SER A N 1
ATOM 670 C 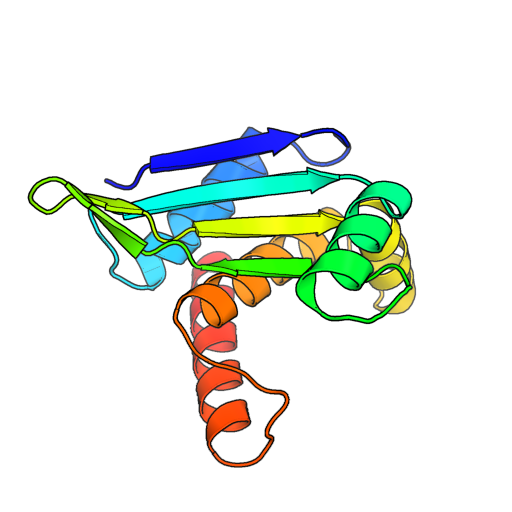CA . SER A 1 90 ? 55.073 10.823 43.125 1.00 16.52 90 SER A CA 1
ATOM 671 C C . SER A 1 90 ? 54.589 9.923 44.246 1.00 17.12 90 SER A C 1
ATOM 672 O O . SER A 1 90 ? 54.662 10.276 45.435 1.00 16.43 90 SER A O 1
ATOM 675 N N . GLN A 1 91 ? 54.113 8.749 43.867 1.00 17.66 91 GLN A N 1
ATOM 676 C CA . GLN A 1 91 ? 53.752 7.761 44.862 1.00 18.31 91 GLN A CA 1
ATOM 677 C C . GLN A 1 91 ? 54.941 7.378 45.735 1.00 18.22 91 GLN A C 1
ATOM 678 O O . GLN A 1 91 ? 54.781 7.136 46.920 1.00 18.84 91 GLN A O 1
ATOM 684 N N . ASP A 1 92 ? 56.127 7.280 45.138 1.00 18.60 92 ASP A N 1
ATOM 685 C CA . ASP A 1 92 ? 57.326 6.894 45.872 1.00 18.57 92 ASP A CA 1
ATOM 686 C C . ASP A 1 92 ? 57.592 7.848 47.027 1.00 17.99 92 ASP A C 1
ATOM 687 O O . ASP A 1 92 ? 57.881 7.430 48.153 1.00 16.72 92 ASP A O 1
ATOM 692 N N . THR A 1 93 ? 57.547 9.139 46.734 1.00 17.21 93 THR A N 1
ATOM 693 C CA . THR A 1 93 ? 57.818 10.118 47.765 1.00 17.37 93 THR A CA 1
ATOM 694 C C . THR A 1 93 ? 56.671 10.187 48.734 1.00 17.00 93 THR A C 1
ATOM 695 O O . THR A 1 93 ? 56.904 10.286 49.925 1.00 17.25 93 THR A O 1
ATOM 699 N N . ALA A 1 94 ? 55.440 10.116 48.224 1.00 16.78 94 ALA A N 1
ATOM 700 C CA . ALA A 1 94 ? 54.253 10.127 49.077 1.00 16.83 94 ALA A CA 1
ATOM 701 C C . ALA A 1 94 ? 54.328 8.995 50.120 1.00 17.23 94 ALA A C 1
ATOM 702 O O . ALA A 1 94 ? 53.988 9.191 51.293 1.00 16.71 94 ALA A O 1
ATOM 704 N N . GLU A 1 95 ? 54.779 7.813 49.698 1.00 17.40 95 GLU A N 1
ATOM 705 C CA . GLU A 1 95 ? 54.871 6.685 50.643 1.00 18.28 95 GLU A CA 1
ATOM 706 C C . GLU A 1 95 ? 55.848 6.978 51.779 1.00 17.68 95 GLU A C 1
ATOM 707 O O . GLU A 1 95 ? 55.565 6.669 52.937 1.00 16.57 95 GLU A O 1
ATOM 713 N N . ARG A 1 96 ? 56.988 7.578 51.443 1.00 17.42 96 ARG A N 1
ATOM 714 C CA . ARG A 1 96 ? 58.003 7.884 52.448 1.00 18.53 96 ARG A CA 1
ATOM 715 C C . ARG A 1 96 ? 57.509 8.928 53.416 1.00 17.90 96 ARG A C 1
ATOM 716 O O . ARG A 1 96 ? 57.783 8.847 54.614 1.00 17.93 96 ARG A O 1
ATOM 724 N N . GLN A 1 97 ? 56.809 9.929 52.893 1.00 17.08 97 GLN A N 1
ATOM 725 C CA . GLN A 1 97 ? 56.299 10.994 53.744 1.00 17.19 97 GLN A CA 1
ATOM 726 C C . GLN A 1 97 ? 55.221 10.455 54.657 1.00 16.74 97 GLN A C 1
ATOM 727 O O . GLN A 1 97 ? 55.179 10.761 55.857 1.00 16.84 97 GLN A O 1
ATOM 733 N N . ALA A 1 98 ? 54.351 9.638 54.088 1.00 16.67 98 ALA A N 1
ATOM 734 C CA . ALA A 1 98 ? 53.296 9.026 54.878 1.00 16.92 98 ALA A CA 1
ATOM 735 C C . ALA A 1 98 ? 53.946 8.250 56.019 1.00 16.26 98 ALA A C 1
ATOM 736 O O . ALA A 1 98 ? 53.486 8.321 57.145 1.00 16.25 98 ALA A O 1
ATOM 738 N N . ARG A 1 99 ? 55.033 7.543 55.721 1.00 16.85 99 ARG A N 1
ATOM 739 C CA . ARG A 1 99 ? 55.758 6.763 56.750 1.00 18.34 99 ARG A CA 1
ATOM 740 C C . ARG A 1 99 ? 56.315 7.719 57.810 1.00 18.80 99 ARG A C 1
ATOM 741 O O . ARG A 1 99 ? 56.163 7.491 59.009 1.00 18.15 99 ARG A O 1
ATOM 749 N N . GLU A 1 100 ? 56.935 8.804 57.359 1.00 19.96 100 GLU A N 1
ATOM 750 C CA . GLU A 1 100 ? 57.535 9.770 58.282 1.00 22.32 100 GLU A CA 1
ATOM 751 C C . GLU A 1 100 ? 56.483 10.496 59.110 1.00 21.99 100 GLU A C 1
ATOM 752 O O . GLU A 1 100 ? 56.706 10.795 60.276 1.00 22.41 100 GLU A O 1
ATOM 758 N N . LEU A 1 101 ? 55.325 10.746 58.529 1.00 22.13 101 LEU A N 1
ATOM 759 C CA . LEU A 1 101 ? 54.301 11.516 59.226 1.00 22.60 101 LEU A CA 1
ATOM 760 C C . LEU A 1 101 ? 53.334 10.695 60.058 1.00 23.02 101 LEU A C 1
ATOM 761 O O . LEU A 1 101 ? 52.566 11.241 60.855 1.00 23.19 101 LEU A O 1
ATOM 766 N N . GLY A 1 102 ? 53.359 9.386 59.863 1.00 22.70 102 GLY A N 1
ATOM 767 C CA . GLY A 1 102 ? 52.499 8.521 60.635 1.00 22.54 102 GLY A CA 1
ATOM 768 C C . GLY A 1 102 ? 51.066 8.449 60.142 1.00 21.69 102 GLY A C 1
ATOM 769 O O . GLY A 1 102 ? 50.147 8.294 60.948 1.00 21.74 102 GLY A O 1
ATOM 770 N N . HIS A 1 103 ? 50.853 8.581 58.838 1.00 20.82 103 HIS A N 1
ATOM 771 C CA . HIS A 1 103 ? 49.507 8.361 58.303 1.00 20.35 103 HIS A CA 1
ATOM 772 C C . HIS A 1 103 ? 49.500 7.476 57.058 1.00 19.56 103 HIS A C 1
ATOM 773 O O . HIS A 1 103 ? 50.541 7.070 56.590 1.00 19.35 103 HIS A O 1
ATOM 780 N N . SER A 1 104 ? 48.319 7.192 56.525 1.00 19.03 104 SER A N 1
ATOM 781 C CA . SER A 1 104 ? 48.227 6.305 55.366 1.00 18.20 104 SER A CA 1
ATOM 782 C C . SER A 1 104 ? 48.704 6.944 54.063 1.00 17.35 104 SER A C 1
ATOM 783 O O . SER A 1 104 ? 48.791 8.162 53.943 1.00 15.75 104 SER A O 1
ATOM 786 N N . LEU A 1 105 ? 49.035 6.102 53.093 1.00 17.21 105 LEU A N 1
ATOM 787 C CA . LEU A 1 105 ? 49.371 6.591 51.759 1.00 17.11 105 LEU A CA 1
ATOM 788 C C . LEU A 1 105 ? 48.185 7.361 51.168 1.00 17.39 105 LEU A C 1
ATOM 789 O O . LEU A 1 105 ? 48.351 8.431 50.529 1.00 15.95 105 LEU A O 1
ATOM 794 N N . GLU A 1 106 ? 46.985 6.832 51.388 1.00 17.63 106 GLU A N 1
ATOM 795 C CA . GLU A 1 106 ? 45.788 7.492 50.858 1.00 17.77 106 GLU A CA 1
ATOM 796 C C . GLU A 1 106 ? 45.676 8.864 51.463 1.00 18.03 106 GLU A C 1
ATOM 797 O O . GLU A 1 106 ? 45.376 9.818 50.762 1.00 17.74 106 GLU A O 1
ATOM 803 N N . GLU A 1 107 ? 45.922 8.966 52.767 1.00 18.24 107 GLU A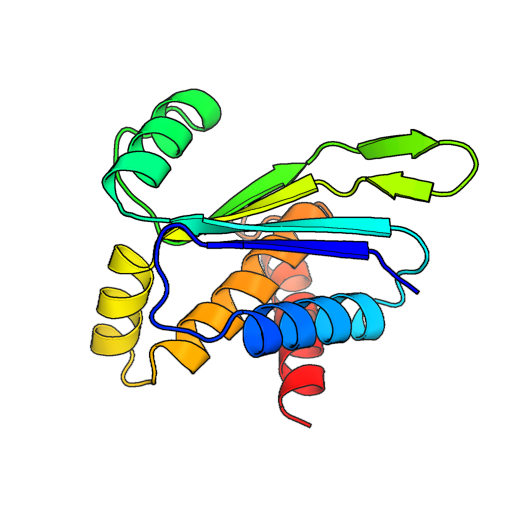 N 1
ATOM 804 C CA . GLU A 1 107 ? 45.832 10.271 53.396 1.00 19.30 107 GLU A CA 1
ATOM 805 C C . GLU A 1 107 ? 46.875 11.226 52.802 1.00 18.22 107 GLU A C 1
ATOM 806 O O . GLU A 1 107 ? 46.568 12.398 52.545 1.00 18.37 107 GLU A O 1
ATOM 812 N N . GLU A 1 108 ? 48.081 10.731 52.542 1.00 17.72 108 GLU A N 1
ATOM 813 C CA . GLU A 1 108 ? 49.139 11.589 51.997 1.00 17.36 108 GLU A CA 1
ATOM 814 C C . GLU A 1 108 ? 48.814 12.012 50.561 1.00 17.79 108 GLU A C 1
ATOM 815 O O . GLU A 1 108 ? 49.006 13.179 50.161 1.00 15.95 108 GLU A O 1
ATOM 821 N N . VAL A 1 109 ? 48.305 11.073 49.772 1.00 16.47 109 VAL A N 1
ATOM 822 C CA . VAL A 1 109 ? 47.952 11.426 48.411 1.00 16.72 109 VAL A CA 1
ATOM 823 C C . VAL A 1 109 ? 46.817 12.453 48.357 1.00 16.85 109 VAL A C 1
ATOM 824 O O . VAL A 1 109 ? 46.836 13.378 47.547 1.00 17.39 109 VAL A O 1
ATOM 828 N N . LYS A 1 110 ? 45.824 12.269 49.207 1.00 16.82 110 LYS A N 1
ATOM 829 C CA . LYS A 1 110 ? 44.701 13.198 49.306 1.00 18.03 110 LYS A CA 1
ATOM 830 C C . LYS A 1 110 ? 45.206 14.612 49.642 1.00 18.04 110 LYS A C 1
ATOM 831 O O . LYS A 1 110 ? 44.814 15.620 49.008 1.00 18.87 110 LYS A O 1
ATOM 837 N N . ARG A 1 111 ? 46.103 14.679 50.609 1.00 17.66 111 ARG A N 1
ATOM 838 C CA . ARG A 1 111 ? 46.659 15.956 51.044 1.00 18.45 111 ARG A CA 1
ATOM 839 C C . ARG A 1 111 ? 47.490 16.624 49.946 1.00 18.19 111 ARG A C 1
ATOM 840 O O . ARG A 1 111 ? 47.480 17.861 49.801 1.00 18.72 111 ARG A O 1
ATOM 848 N N . LEU A 1 112 ? 48.198 15.814 49.178 1.00 17.37 112 LEU A N 1
ATOM 849 C CA . LEU A 1 112 ? 49.022 16.318 48.107 1.00 16.79 112 LEU A CA 1
ATOM 850 C C . LEU A 1 112 ? 48.156 16.809 46.950 1.00 17.67 112 LEU A C 1
ATOM 851 O O . LEU A 1 112 ? 48.526 17.759 46.264 1.00 16.54 112 LEU A O 1
ATOM 856 N N . ILE A 1 113 ? 47.022 16.152 46.710 1.00 16.54 113 ILE A N 1
ATOM 857 C CA . ILE A 1 113 ? 46.103 16.637 45.667 1.00 17.13 113 ILE A CA 1
ATOM 858 C C . ILE A 1 113 ? 45.608 18.024 46.011 1.00 17.51 113 ILE A C 1
ATOM 859 O O . ILE A 1 113 ? 45.598 18.922 45.172 1.00 17.92 113 ILE A O 1
ATOM 864 N N . VAL A 1 114 ? 45.200 18.210 47.259 1.00 17.38 114 VAL A N 1
ATOM 865 C CA . VAL A 1 114 ? 44.723 19.533 47.706 1.00 16.66 114 VAL A CA 1
ATOM 866 C C . VAL A 1 114 ? 45.848 20.537 47.605 1.00 17.16 114 VAL A C 1
ATOM 867 O O . VAL A 1 114 ? 45.661 21.650 47.081 1.00 17.11 114 VAL A O 1
ATOM 871 N N . HIS A 1 115 ? 47.028 20.149 48.074 1.00 16.25 115 HIS A N 1
ATOM 872 C CA . HIS A 1 115 ? 48.161 21.071 48.030 1.00 17.34 115 HIS A CA 1
ATOM 873 C C . HIS A 1 115 ? 48.410 21.493 46.570 1.00 16.59 115 HIS A C 1
ATOM 874 O O . HIS A 1 115 ? 48.600 22.679 46.274 1.00 16.45 115 HIS A O 1
ATOM 881 N N . GLY A 1 116 ? 48.393 20.524 45.658 1.00 15.83 116 GLY A N 1
ATOM 882 C CA . GLY A 1 116 ? 48.640 20.815 44.246 1.00 15.92 116 GLY A CA 1
ATOM 883 C C . GLY A 1 116 ? 47.589 21.733 43.619 1.00 16.86 116 GLY A C 1
ATOM 884 O O . GLY A 1 116 ? 47.908 22.639 42.836 1.00 15.10 116 GLY A O 1
ATOM 885 N N . ILE A 1 117 ? 46.325 21.504 43.975 1.00 16.98 117 ILE A N 1
ATOM 886 C CA . ILE A 1 117 ? 45.239 22.297 43.413 1.00 17.83 117 ILE A CA 1
ATOM 887 C C . ILE A 1 117 ? 45.373 23.731 43.870 1.00 17.23 117 ILE A C 1
ATOM 888 O O . ILE A 1 117 ? 45.191 24.655 43.071 1.00 18.95 117 ILE A O 1
ATOM 893 N N . VAL A 1 118 ? 45.653 23.934 45.149 1.00 15.70 118 VAL A N 1
ATOM 894 C CA . VAL A 1 118 ? 45.788 25.298 45.655 1.00 15.95 118 VAL A CA 1
ATOM 895 C C . VAL A 1 118 ? 46.929 26.047 44.944 1.00 16.69 118 VAL A C 1
ATOM 896 O O . VAL A 1 118 ? 46.801 27.238 44.610 1.00 16.41 118 VAL A O 1
ATOM 900 N N . HIS A 1 119 ? 48.032 25.351 44.685 1.00 16.55 119 HIS A N 1
ATOM 901 C CA . HIS A 1 119 ? 49.136 25.941 43.933 1.00 18.26 119 HIS A CA 1
ATOM 902 C C . HIS A 1 119 ? 48.650 26.322 42.552 1.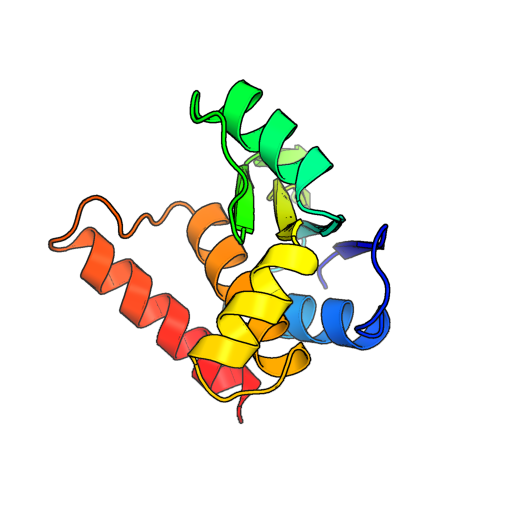00 18.09 119 HIS A C 1
ATOM 903 O O . HIS A 1 119 ? 49.045 27.354 42.000 1.00 16.34 119 HIS A O 1
ATOM 910 N N . LEU A 1 120 ? 47.821 25.460 41.976 1.00 18.45 120 LEU A N 1
ATOM 911 C CA . LEU A 1 120 ? 47.338 25.684 40.609 1.00 19.62 120 LEU A CA 1
ATOM 912 C C . LEU A 1 120 ? 46.450 26.910 40.495 1.00 19.98 120 LEU A C 1
ATOM 913 O O . LEU A 1 120 ? 46.332 27.498 39.414 1.00 19.85 120 LEU A O 1
ATOM 918 N N . LEU A 1 121 ? 45.804 27.273 41.599 1.00 19.19 121 LEU A N 1
ATOM 919 C CA . LEU A 1 121 ? 44.954 28.438 41.625 1.00 19.19 121 LEU A CA 1
ATOM 920 C C . LEU A 1 121 ? 45.784 29.700 41.831 1.00 19.11 121 LEU A C 1
ATOM 921 O O . LEU A 1 121 ? 45.237 30.800 41.952 1.00 18.59 121 LEU A O 1
ATOM 926 N N . GLY A 1 122 ? 47.101 29.551 41.898 1.00 18.08 122 GLY A N 1
ATOM 927 C CA . GLY A 1 122 ? 47.957 30.726 41.963 1.00 17.90 122 GLY A CA 1
ATOM 928 C C . GLY A 1 122 ? 48.405 31.186 43.339 1.00 18.38 122 GLY A C 1
ATOM 929 O O . GLY A 1 122 ? 48.804 32.332 43.512 1.00 16.79 122 GLY A O 1
ATOM 930 N N . TYR A 1 123 ? 48.362 30.304 44.324 1.00 18.78 123 TYR A N 1
ATOM 931 C CA . TYR A 1 123 ? 48.861 30.660 45.657 1.00 20.46 123 TYR A CA 1
ATOM 9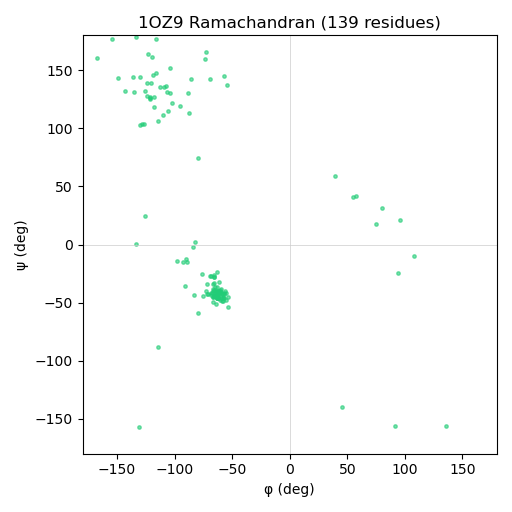32 C C . TYR A 1 123 ? 50.207 29.976 45.816 1.00 21.50 123 TYR A C 1
ATOM 933 O O . TYR A 1 123 ? 50.436 28.923 45.232 1.00 21.53 123 TYR A O 1
ATOM 942 N N . ASP A 1 124 ? 51.093 30.539 46.618 1.00 22.71 124 ASP A N 1
ATOM 943 C CA . ASP A 1 124 ? 52.388 29.895 46.811 1.00 25.30 124 ASP A CA 1
ATOM 944 C C . ASP A 1 124 ? 52.735 30.124 48.275 1.00 25.37 124 ASP A C 1
ATOM 945 O O . ASP A 1 124 ? 52.599 31.223 48.764 1.00 25.93 124 ASP A O 1
ATOM 950 N N . HIS A 1 125 ? 53.148 29.102 49.000 1.00 26.37 125 HIS A N 1
ATOM 951 C CA . HIS A 1 125 ? 53.478 29.336 50.403 1.00 27.65 125 HIS A CA 1
ATOM 952 C C . HIS A 1 125 ? 54.949 29.640 50.610 1.00 28.31 125 HIS A C 1
ATOM 953 O O . HIS A 1 125 ? 55.342 30.123 51.666 1.00 27.43 125 HIS A O 1
ATOM 960 N N . GLU A 1 126 ? 55.767 29.357 49.604 1.00 29.68 126 GLU A N 1
ATOM 961 C CA . GLU A 1 126 ? 57.220 29.504 49.762 1.00 31.82 126 GLU A CA 1
ATOM 962 C C . GLU A 1 126 ? 57.690 30.922 50.022 1.00 31.85 126 GLU A C 1
ATOM 963 O O . GLU A 1 126 ? 58.772 31.147 50.579 1.00 31.98 126 GLU A O 1
ATOM 969 N N . LYS A 1 127 ? 56.880 31.882 49.605 1.00 32.15 127 LYS A N 1
ATOM 970 C CA . LYS A 1 127 ? 57.201 33.271 49.848 1.00 31.95 127 LYS A CA 1
ATOM 971 C C . LYS A 1 127 ? 57.248 33.483 51.344 1.00 31.24 127 LYS A C 1
ATOM 972 O O . LYS A 1 127 ? 58.118 34.184 51.866 1.00 31.39 127 LYS A O 1
ATOM 978 N N . GLY A 1 128 ? 56.318 32.849 52.045 1.00 30.17 128 GLY A N 1
ATOM 979 C CA . GLY A 1 128 ? 56.177 33.083 53.467 1.00 29.13 128 GLY A CA 1
ATOM 980 C C . GLY A 1 128 ? 55.175 34.215 53.627 1.00 28.17 128 GLY A C 1
ATOM 981 O O . GLY A 1 128 ? 54.346 34.438 52.739 1.00 28.05 128 GLY A O 1
ATOM 982 N N . GLY A 1 129 ? 55.246 34.914 54.755 1.00 27.20 129 GLY A N 1
ATOM 983 C CA . GLY A 1 129 ? 54.381 36.042 55.034 1.00 26.34 129 GLY A CA 1
ATOM 984 C C . GLY A 1 129 ? 52.912 35.855 54.724 1.00 25.59 129 GLY A C 1
ATOM 985 O O . GLY A 1 129 ? 52.338 34.800 54.986 1.00 25.06 129 GLY A O 1
ATOM 986 N N . GLU A 1 130 ? 52.300 36.902 54.176 1.00 25.22 130 GLU A N 1
ATOM 987 C CA . GLU A 1 130 ? 50.885 36.884 53.792 1.00 25.30 130 GLU A CA 1
ATOM 988 C C . GLU A 1 130 ? 50.501 35.770 52.833 1.00 24.75 130 GLU A C 1
ATOM 989 O O . GLU A 1 130 ? 49.419 35.160 52.923 1.00 24.78 130 GLU A O 1
ATOM 995 N N . GLU A 1 131 ? 51.357 35.504 51.868 1.00 23.60 131 GLU A N 1
ATOM 996 C CA . GLU A 1 131 ? 50.987 34.482 50.902 1.00 22.70 131 GLU A CA 1
ATOM 997 C C . GLU A 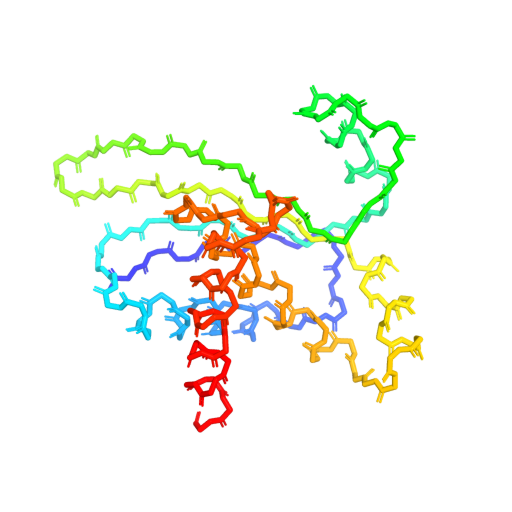1 131 ? 50.855 33.092 51.538 1.00 21.14 131 GLU A C 1
ATOM 998 O O . GLU A 1 131 ? 49.913 32.352 51.247 1.00 19.35 131 GLU A O 1
ATOM 1004 N N . GLU A 1 132 ? 51.778 32.752 52.424 1.00 20.10 132 GLU A N 1
ATOM 1005 C CA . GLU A 1 132 ? 51.730 31.445 53.091 1.00 19.94 132 GLU A CA 1
ATOM 1006 C C . GLU A 1 132 ? 50.435 31.410 53.878 1.00 19.04 132 GLU A C 1
ATOM 1007 O O . GLU A 1 132 ? 49.710 30.428 53.845 1.00 18.44 132 GLU A O 1
ATOM 1013 N N . LYS A 1 133 ? 50.137 32.515 54.560 1.00 19.11 133 LYS A N 1
ATOM 1014 C CA . LYS A 1 133 ? 48.914 32.614 55.343 1.00 18.75 133 LYS A CA 1
ATOM 1015 C C . LYS A 1 133 ? 47.711 32.286 54.483 1.00 18.27 133 LYS A C 1
ATOM 1016 O O . LYS A 1 133 ? 46.929 31.421 54.824 1.00 16.99 133 LYS A O 1
ATOM 1022 N N . LYS A 1 134 ? 47.573 32.969 53.357 1.00 18.31 134 LYS A N 1
ATOM 1023 C CA . LYS A 1 134 ? 46.419 32.700 52.501 1.00 18.91 134 LYS A CA 1
ATOM 1024 C C . LYS A 1 134 ? 46.453 31.312 51.904 1.00 18.73 134 LYS A C 1
ATOM 1025 O O . LYS A 1 134 ? 45.400 30.715 51.689 1.00 18.93 134 LYS A O 1
ATOM 1031 N N . PHE A 1 135 ? 47.645 30.791 51.617 1.00 17.45 135 PHE A N 1
ATOM 1032 C CA . PHE A 1 135 ? 47.744 29.455 51.045 1.00 17.07 135 PHE A CA 1
ATOM 1033 C C . PHE A 1 135 ? 47.208 28.432 52.043 1.00 16.99 135 PHE A C 1
ATOM 1034 O O . PHE A 1 135 ? 46.382 27.577 51.715 1.00 15.68 135 PHE A O 1
ATOM 1042 N N . ARG A 1 136 ? 47.720 28.515 53.263 1.00 16.72 136 ARG A N 1
ATOM 1043 C CA . ARG A 1 136 ? 47.346 27.573 54.304 1.00 18.03 136 ARG A CA 1
ATOM 1044 C C . ARG A 1 136 ? 45.887 27.686 54.704 1.00 17.75 136 ARG A C 1
ATOM 1045 O O . ARG A 1 136 ? 45.247 26.680 54.852 1.00 17.94 136 ARG A O 1
ATOM 1053 N N . GLU A 1 137 ? 45.364 28.894 54.889 1.00 18.27 137 GLU A N 1
ATOM 1054 C CA . GLU A 1 137 ? 43.924 29.009 55.152 1.00 19.52 137 GLU A CA 1
ATOM 1055 C C . GLU A 1 137 ? 43.085 28.279 54.056 1.00 19.38 137 GLU A C 1
ATOM 1056 O O . GLU A 1 137 ? 42.194 27.492 54.372 1.00 18.49 137 GLU A O 1
ATOM 1062 N N . LEU A 1 138 ? 43.421 28.459 52.776 1.00 19.02 138 LEU A N 1
ATOM 1063 C CA . LEU A 1 138 ? 42.645 27.806 51.710 1.00 19.28 138 LEU A CA 1
ATOM 1064 C C . LEU A 1 138 ? 42.801 26.286 51.716 1.00 19.28 138 LEU A C 1
ATOM 1065 O O . LEU A 1 138 ? 41.847 25.522 51.556 1.00 18.93 138 LEU A O 1
ATOM 1070 N N . GLU A 1 139 ? 44.025 25.831 51.921 1.00 18.48 139 GLU A N 1
ATOM 1071 C CA . GLU A 1 139 ? 44.292 24.419 51.971 1.00 18.29 139 GLU A CA 1
ATOM 1072 C C . GLU A 1 139 ? 43.551 23.760 53.156 1.00 18.50 139 GLU A C 1
ATOM 1073 O O . GLU A 1 139 ? 42.932 22.693 53.016 1.00 17.43 139 GLU A O 1
ATOM 1079 N N . ASN A 1 140 ? 43.644 24.402 54.324 1.00 18.05 140 ASN A N 1
ATOM 1080 C CA . ASN A 1 140 ? 42.934 23.931 55.507 1.00 18.79 140 ASN A CA 1
ATOM 1081 C C . ASN A 1 140 ? 41.415 23.886 55.281 1.00 19.10 140 ASN A C 1
ATOM 1082 O O . ASN A 1 140 ? 40.772 22.885 55.574 1.00 18.45 140 ASN A O 1
ATOM 1087 N N . TYR A 1 141 ? 40.860 24.949 54.706 1.00 19.27 141 TYR A N 1
ATOM 1088 C CA . TYR A 1 141 ? 39.431 24.944 54.371 1.00 19.94 141 TYR A CA 1
ATOM 1089 C C . TYR A 1 141 ? 39.049 23.750 53.486 1.00 19.69 141 TYR A C 1
ATOM 1090 O O . TYR A 1 141 ? 38.067 23.066 53.757 1.00 19.66 141 TYR A O 1
ATOM 1099 N N . VAL A 1 142 ? 39.807 23.501 52.425 1.00 19.44 142 VAL A N 1
ATOM 1100 C CA . VAL A 1 142 ? 39.462 22.419 51.504 1.00 20.63 142 VAL A CA 1
ATOM 1101 C C . VAL A 1 142 ? 39.575 21.070 52.223 1.00 21.54 142 VAL A C 1
ATOM 1102 O O . VAL A 1 142 ? 38.681 20.216 52.121 1.00 21.52 142 VAL A O 1
ATOM 1106 N N . LEU A 1 143 ? 40.654 20.902 52.981 1.00 21.99 143 LEU A N 1
ATOM 1107 C CA . LEU A 1 143 ? 40.833 19.676 53.754 1.00 23.83 143 LEU A CA 1
ATOM 1108 C C . LEU A 1 143 ? 39.642 19.458 54.689 1.00 24.34 143 LEU A C 1
ATOM 1109 O O . LEU A 1 143 ? 39.141 18.342 54.806 1.00 24.48 143 LEU A O 1
ATOM 1114 N N . SER A 1 144 ? 39.180 20.522 55.344 1.00 24.56 144 SER A N 1
ATOM 1115 C CA . SER A 1 144 ? 38.052 20.387 56.246 1.00 25.64 144 SER A CA 1
ATOM 1116 C C . SER A 1 144 ? 36.796 19.919 55.492 1.00 26.03 144 SER A C 1
ATOM 1117 O O . SER A 1 144 ? 35.958 19.194 56.039 1.00 24.91 144 SER A O 1
ATOM 1120 N N . LYS A 1 145 ? 36.679 20.324 54.233 1.00 26.09 145 LYS A N 1
ATOM 1121 C CA . LYS A 1 145 ? 35.524 19.945 53.430 1.00 26.99 145 LYS A CA 1
ATOM 1122 C C . LYS A 1 145 ? 35.603 18.497 52.954 1.00 27.59 145 LYS A C 1
ATOM 1123 O O . LYS A 1 145 ? 34.569 17.878 52.657 1.00 27.97 145 LYS A O 1
ATOM 1129 N N . LEU A 1 146 ? 36.820 17.970 52.854 1.00 27.90 146 LEU A N 1
ATOM 1130 C CA . LEU A 1 146 ? 37.030 16.584 52.452 1.00 28.73 146 LEU A CA 1
ATOM 1131 C C . LEU A 1 146 ? 37.021 15.651 53.676 1.00 30.76 146 LEU A C 1
ATOM 1132 O O . LEU A 1 146 ? 36.902 14.434 53.542 1.00 30.64 146 LEU A O 1
ATOM 1137 N N . SER A 1 147 ? 37.145 16.225 54.868 1.00 32.62 147 SER A N 1
ATOM 1138 C CA . SER A 1 147 ? 37.070 15.437 56.097 1.00 35.04 147 SER A CA 1
ATOM 1139 C C . SER A 1 147 ? 35.595 15.204 56.358 1.00 36.51 147 SER A C 1
ATOM 1140 O O . SER A 1 147 ? 35.127 14.064 56.434 1.00 36.79 147 SER A O 1
ATOM 1143 N N . LYS A 1 148 ? 34.879 16.322 56.500 1.00 37.91 148 LYS A N 1
ATOM 1144 C CA . LYS A 1 148 ? 33.433 16.336 56.635 1.00 39.42 148 LYS A CA 1
ATOM 1145 C C . LYS A 1 148 ? 32.894 15.764 55.334 1.00 39.65 148 LYS A C 1
ATOM 1146 O O . LYS A 1 148 ? 33.625 15.698 54.338 1.00 40.23 148 LYS A O 1
#

Solvent-accessible surface area: 8225 Å² total; per-residue (Å²): 199,27,128,11,61,14,146,29,112,72,169,152,5,136,112,79,62,0,53,123,27,0,75,74,0,0,76,24,37,53,45,83,77,8,25,0,29,1,60,3,0,23,17,147,46,0,108,120,37,6,118,94,140,98,189,100,76,116,53,36,33,13,2,17,28,98,119,23,110,108,118,91,57,56,76,32,20,1,44,0,9,0,0,13,37,13,0,60,99,47,5,173,132,116,69,43,65,28,60,42,9,1,34,101,10,0,1,27,0,0,0,40,16,56,70,82,58,37,122,154,17,62,111,65,75,111,98,0,95,93,40,14,91,108,0,44,39,90,19,86,179

Foldseek 3Di:
DEAEAEEEPDCPDDPVLLSVLLVLLCVLVVHDQEYEYEYEAAQVVQQVVCCVPVVDRGGDAKDEDADFDDDVHRTYLGYIYGHLHVLCVVCVVVVHDSSVSSSLSSLLRVLVSVPQDCVVPDPRVVVSVVSSVSSVVSVVD

Organism: Aquifex aeolicus (strain VF5) (NCBI:txid224324)